Protein AF-A0A947HX38-F1 (afdb_monomer_lite)

Structure (mmCIF, N/CA/C/O backbone):
data_AF-A0A947HX38-F1
#
_entry.id   AF-A0A947HX38-F1
#
loop_
_atom_site.group_PDB
_atom_site.id
_atom_site.type_symbol
_atom_site.label_atom_id
_atom_site.label_alt_id
_atom_site.label_comp_id
_atom_site.label_asym_id
_atom_site.label_entity_id
_atom_site.label_seq_id
_atom_site.pdbx_PDB_ins_code
_atom_site.Cartn_x
_atom_site.Cartn_y
_atom_site.Cartn_z
_atom_site.occupancy
_atom_site.B_iso_or_equiv
_atom_site.auth_seq_id
_atom_site.auth_comp_id
_atom_site.auth_asym_id
_atom_site.auth_atom_id
_atom_site.pdbx_PDB_model_num
ATOM 1 N N . MET A 1 1 ? -35.817 -33.447 -12.758 1.00 40.56 1 MET A N 1
ATOM 2 C CA . MET A 1 1 ? -34.772 -33.756 -11.762 1.00 40.56 1 MET A CA 1
ATOM 3 C C . MET A 1 1 ? -34.396 -32.452 -11.091 1.00 40.56 1 MET A C 1
ATOM 5 O O . MET A 1 1 ? -33.800 -31.593 -11.722 1.00 40.56 1 MET A O 1
ATOM 9 N N . SER A 1 2 ? -34.923 -32.267 -9.884 1.00 37.31 2 SER A N 1
ATOM 10 C CA . SER A 1 2 ? -34.826 -31.045 -9.087 1.00 37.31 2 SER A CA 1
ATOM 11 C C . SER A 1 2 ? -33.427 -30.962 -8.479 1.00 37.31 2 SER A C 1
ATOM 13 O O . SER A 1 2 ? -33.054 -31.875 -7.747 1.00 37.31 2 SER A O 1
ATOM 15 N N . SER A 1 3 ? -32.659 -29.915 -8.780 1.00 37.50 3 SER A N 1
ATOM 16 C CA . SER A 1 3 ? -31.405 -29.633 -8.075 1.00 37.50 3 SER A CA 1
ATOM 17 C C . SER A 1 3 ? -31.611 -28.369 -7.256 1.00 37.50 3 SER A C 1
ATOM 19 O O . SER A 1 3 ? -31.659 -27.261 -7.786 1.00 37.50 3 SER A O 1
ATOM 21 N N . ALA A 1 4 ? -31.845 -28.573 -5.964 1.00 36.72 4 ALA A N 1
ATOM 22 C CA . ALA A 1 4 ? -32.032 -27.523 -4.983 1.00 36.72 4 ALA A CA 1
ATOM 23 C C . ALA A 1 4 ? -30.710 -26.769 -4.786 1.00 36.72 4 ALA A C 1
ATOM 25 O O . ALA A 1 4 ? -29.764 -27.312 -4.217 1.00 36.72 4 ALA A O 1
ATOM 26 N N . HIS A 1 5 ? -30.644 -25.512 -5.227 1.00 39.94 5 HIS A N 1
ATOM 27 C CA . HIS A 1 5 ? -29.644 -24.589 -4.706 1.00 39.94 5 HIS A CA 1
ATOM 28 C C . HIS A 1 5 ? -30.105 -24.113 -3.333 1.00 39.94 5 HIS A C 1
ATOM 30 O O . HIS A 1 5 ? -30.998 -23.280 -3.194 1.00 39.94 5 HIS A O 1
ATOM 36 N N . HIS A 1 6 ? -29.499 -24.719 -2.320 1.00 37.56 6 HIS A N 1
ATOM 37 C CA . HIS A 1 6 ? -29.462 -24.225 -0.957 1.00 37.56 6 HIS A CA 1
ATOM 38 C C . HIS A 1 6 ? -28.840 -22.815 -0.973 1.00 37.56 6 HIS A C 1
ATOM 40 O O . HIS A 1 6 ? -27.711 -22.682 -1.447 1.00 37.56 6 HIS A O 1
ATOM 46 N N . PRO A 1 7 ? -29.520 -21.755 -0.508 1.00 44.56 7 PRO A N 1
ATOM 47 C CA . PRO A 1 7 ? -28.831 -20.511 -0.215 1.00 44.56 7 PRO A CA 1
ATOM 48 C C . PRO A 1 7 ? -28.068 -20.710 1.097 1.00 44.56 7 PRO A C 1
ATOM 50 O O . PRO A 1 7 ? -28.675 -20.787 2.167 1.00 44.56 7 PRO A O 1
ATOM 53 N N . GLU A 1 8 ? -26.740 -20.826 1.021 1.00 39.81 8 GLU A N 1
ATOM 54 C CA . GLU A 1 8 ? -25.893 -20.663 2.201 1.00 39.81 8 GLU A CA 1
ATOM 55 C C . GLU A 1 8 ? -26.171 -19.282 2.794 1.00 39.81 8 GLU A C 1
ATOM 57 O O . GLU A 1 8 ? -25.983 -18.237 2.166 1.00 39.81 8 GLU A O 1
ATOM 62 N N . LYS A 1 9 ? -26.714 -19.309 4.010 1.00 30.86 9 LYS A N 1
ATOM 63 C CA . LYS A 1 9 ? -26.936 -18.144 4.848 1.00 30.86 9 LYS A CA 1
ATOM 64 C C . LYS A 1 9 ? -25.611 -17.410 5.008 1.00 30.86 9 LYS A C 1
ATOM 66 O O . LYS A 1 9 ? -24.672 -17.935 5.598 1.00 30.86 9 LYS A O 1
ATOM 71 N N . ILE A 1 10 ? -25.571 -16.167 4.548 1.00 39.09 10 ILE A N 1
ATOM 72 C CA . ILE A 1 10 ? -24.586 -15.196 5.014 1.00 39.09 10 ILE A CA 1
ATOM 73 C C . ILE A 1 10 ? -25.013 -14.855 6.444 1.00 39.09 10 ILE A C 1
ATOM 75 O O . ILE A 1 10 ? -25.829 -13.960 6.669 1.00 39.09 10 ILE A O 1
ATOM 79 N N . GLU A 1 11 ? -24.560 -15.655 7.407 1.00 34.69 11 GLU A N 1
ATOM 80 C CA . GLU A 1 11 ? -24.748 -15.355 8.818 1.00 34.69 11 GLU A CA 1
ATOM 81 C C . GLU A 1 11 ? -23.927 -14.109 9.148 1.00 34.69 11 GLU A C 1
ATOM 83 O O . GLU A 1 11 ? -22.698 -14.115 9.197 1.00 34.69 11 GLU A O 1
ATOM 88 N N . ALA A 1 12 ? -24.649 -13.006 9.331 1.00 45.12 12 ALA A N 1
ATOM 89 C CA . ALA A 1 12 ? -24.155 -11.827 10.006 1.00 45.12 12 ALA A CA 1
ATOM 90 C C . ALA A 1 12 ? -23.756 -12.227 11.433 1.00 45.12 12 ALA A C 1
ATOM 92 O O . ALA A 1 12 ? -24.608 -12.383 12.305 1.00 45.12 12 ALA A O 1
ATOM 93 N N . ALA A 1 13 ? -22.458 -12.402 11.662 1.00 34.84 13 ALA A N 1
ATOM 94 C CA . ALA A 1 13 ? -21.887 -12.602 12.983 1.00 34.84 13 ALA A CA 1
ATOM 95 C C . ALA A 1 13 ? -20.804 -11.547 13.220 1.00 34.84 13 ALA A C 1
ATOM 97 O O . ALA A 1 13 ? -19.705 -11.609 12.678 1.00 34.84 13 ALA A O 1
ATOM 98 N N . GLY A 1 14 ? -21.159 -10.561 14.034 1.00 31.38 14 GLY A N 1
ATOM 99 C CA . GLY A 1 14 ? -20.276 -9.524 14.545 1.00 31.38 14 GLY A CA 1
ATOM 100 C C . GLY A 1 14 ? -21.072 -8.667 15.515 1.00 31.38 14 GLY A C 1
ATOM 101 O O . GLY A 1 14 ? -21.633 -7.649 15.129 1.00 31.38 14 GLY A O 1
ATOM 102 N N . ALA A 1 15 ? -21.226 -9.158 16.745 1.00 33.09 15 ALA A N 1
ATOM 103 C CA . ALA A 1 15 ? -21.913 -8.450 17.816 1.00 33.09 15 ALA A CA 1
ATOM 104 C C . ALA A 1 15 ? -21.245 -7.079 18.070 1.00 33.09 15 ALA A C 1
ATOM 106 O O . ALA A 1 15 ? -20.021 -7.032 18.204 1.00 33.09 15 ALA A O 1
ATOM 107 N N . PRO A 1 16 ? -22.009 -5.976 18.179 1.00 40.31 16 PRO A N 1
ATOM 108 C CA . PRO A 1 16 ? -21.457 -4.670 18.519 1.00 40.31 16 PRO A CA 1
ATOM 109 C C . PRO A 1 16 ? -21.148 -4.647 20.020 1.00 40.31 16 PRO A C 1
ATOM 111 O O . PRO A 1 16 ? -22.023 -4.402 20.850 1.00 40.31 16 PRO A O 1
ATOM 114 N N . GLY A 1 17 ? -19.911 -4.978 20.380 1.00 38.78 17 GLY A N 1
ATOM 115 C CA . GLY A 1 17 ? -19.487 -5.031 21.780 1.00 38.78 17 GLY A CA 1
ATOM 116 C C . GLY A 1 17 ? -17.982 -4.986 22.023 1.00 38.78 17 GLY A C 1
ATOM 117 O O . GLY A 1 17 ? -17.580 -4.649 23.134 1.00 38.78 17 GLY A O 1
ATOM 118 N N . ASP A 1 18 ? -17.143 -5.247 21.020 1.00 42.16 18 ASP A N 1
ATOM 119 C CA . ASP A 1 18 ? -15.696 -5.144 21.196 1.00 42.16 18 ASP A CA 1
ATOM 120 C C . ASP A 1 18 ? -15.233 -3.713 20.924 1.00 42.16 18 ASP A C 1
ATOM 122 O O . ASP A 1 18 ? -15.333 -3.198 19.813 1.00 42.16 18 ASP A O 1
ATOM 126 N N . THR A 1 19 ? -14.725 -3.060 21.971 1.00 50.97 19 THR A N 1
ATOM 127 C CA . THR A 1 19 ? -13.959 -1.807 21.919 1.00 50.97 19 THR A CA 1
ATOM 128 C C . THR A 1 19 ? -13.131 -1.747 20.638 1.00 50.97 19 THR A C 1
ATOM 130 O O . THR A 1 19 ? -12.170 -2.503 20.501 1.00 50.97 19 THR A O 1
ATOM 133 N N . ALA A 1 20 ? -13.509 -0.874 19.699 1.00 59.16 20 ALA A N 1
ATOM 134 C CA . ALA A 1 20 ? -12.835 -0.756 18.412 1.00 59.16 20 ALA A CA 1
ATOM 135 C C . ALA A 1 20 ? -11.327 -0.574 18.641 1.00 59.16 20 ALA A C 1
ATOM 137 O O . ALA A 1 20 ? -10.882 0.454 19.156 1.00 59.16 20 ALA A O 1
ATOM 138 N N . ILE A 1 21 ? -10.542 -1.605 18.320 1.00 62.88 21 ILE A N 1
ATOM 139 C CA . ILE A 1 21 ? -9.101 -1.605 18.565 1.00 62.88 21 ILE A CA 1
ATOM 140 C C . ILE A 1 21 ? -8.476 -0.582 17.620 1.00 62.88 21 ILE A C 1
ATOM 142 O O . ILE A 1 21 ? -8.454 -0.759 16.401 1.00 62.88 21 ILE A O 1
ATOM 146 N N . ILE A 1 22 ? -7.962 0.506 18.187 1.00 78.56 22 ILE A N 1
ATOM 147 C CA . ILE A 1 22 ? -7.265 1.543 17.430 1.00 78.56 22 ILE A CA 1
ATOM 148 C C . ILE A 1 22 ? -5.796 1.135 17.302 1.00 78.56 22 ILE A C 1
ATOM 150 O O . ILE A 1 22 ? -5.076 1.013 18.294 1.00 78.56 22 ILE A O 1
ATOM 154 N N . GLY A 1 23 ? -5.346 0.935 16.062 1.00 83.81 23 GLY A N 1
ATOM 155 C CA . GLY A 1 23 ? -3.932 0.739 15.756 1.00 83.81 23 GLY A CA 1
ATOM 156 C C . GLY A 1 23 ? -3.120 2.036 15.869 1.00 83.81 23 GLY A C 1
ATOM 157 O O . GLY A 1 23 ? -3.649 3.144 15.933 1.00 83.81 23 GLY A O 1
ATOM 158 N N . SER A 1 24 ? -1.793 1.920 15.859 1.00 90.19 24 SER A N 1
ATOM 159 C CA . SER A 1 24 ? -0.884 3.067 15.936 1.00 90.19 24 SER A CA 1
ATOM 160 C C . SER A 1 24 ? -0.554 3.643 14.554 1.00 90.19 24 SER A C 1
ATOM 162 O O . SER A 1 24 ? -0.228 2.915 13.606 1.00 90.19 24 SER A O 1
ATOM 164 N N . PHE A 1 25 ? -0.574 4.974 14.435 1.00 90.56 25 PHE A N 1
ATOM 165 C CA . PHE A 1 25 ? -0.172 5.672 13.215 1.00 90.56 25 PHE A CA 1
ATOM 166 C C . PHE A 1 25 ? 1.351 5.670 13.020 1.00 90.56 25 PHE A C 1
ATOM 168 O O . PHE A 1 25 ? 2.145 5.915 13.927 1.00 90.56 25 PHE A O 1
ATOM 175 N N . MET A 1 26 ? 1.783 5.456 11.778 1.00 91.19 26 MET A N 1
ATOM 176 C CA . MET A 1 26 ? 3.199 5.521 11.411 1.00 91.19 26 MET A CA 1
ATOM 177 C C . MET A 1 26 ? 3.714 6.964 11.371 1.00 91.19 26 MET A C 1
ATOM 179 O O . MET A 1 26 ? 3.172 7.797 10.646 1.00 91.19 26 MET A O 1
ATOM 183 N N . ALA A 1 27 ? 4.861 7.226 12.007 1.00 90.06 27 ALA A N 1
ATOM 184 C CA . ALA A 1 27 ? 5.552 8.516 11.892 1.00 90.06 27 ALA A CA 1
ATOM 185 C C . ALA A 1 27 ? 5.991 8.830 10.444 1.00 90.06 27 ALA A C 1
ATOM 187 O O . ALA A 1 27 ? 5.908 9.966 9.978 1.00 90.06 27 ALA A O 1
ATOM 188 N N . ARG A 1 28 ? 6.442 7.814 9.693 1.00 91.50 28 ARG A N 1
ATOM 189 C CA . ARG A 1 28 ? 6.909 7.982 8.309 1.00 91.50 28 ARG A CA 1
ATOM 190 C C . ARG A 1 28 ? 5.774 7.779 7.301 1.00 91.50 28 ARG A C 1
ATOM 192 O O . ARG A 1 28 ? 5.432 6.646 6.957 1.00 91.50 28 ARG A O 1
ATOM 199 N N . ARG A 1 29 ? 5.275 8.883 6.743 1.00 92.81 29 ARG A N 1
ATOM 200 C CA . ARG A 1 29 ? 4.077 8.907 5.882 1.00 92.81 29 ARG A CA 1
ATOM 201 C C . ARG A 1 29 ? 4.347 8.685 4.387 1.00 92.81 29 ARG A C 1
ATOM 203 O O . ARG A 1 29 ? 3.472 8.259 3.648 1.00 92.81 29 ARG A O 1
ATOM 210 N N . ASN A 1 30 ? 5.589 8.849 3.926 1.00 91.31 30 ASN A N 1
ATOM 211 C CA . ASN A 1 30 ? 5.971 8.645 2.517 1.00 91.31 30 ASN A CA 1
ATOM 212 C C . ASN A 1 30 ? 6.212 7.173 2.101 1.00 91.31 30 ASN A C 1
ATOM 214 O O . ASN A 1 30 ? 6.918 6.907 1.114 1.00 91.31 30 ASN A O 1
ATOM 218 N N . THR A 1 31 ? 5.684 6.209 2.857 1.00 92.56 31 THR A N 1
ATOM 219 C CA . THR A 1 31 ? 5.909 4.770 2.646 1.00 92.56 31 THR A CA 1
ATOM 220 C C . THR A 1 31 ? 4.706 4.092 2.003 1.00 92.56 31 THR A C 1
ATOM 222 O O . THR A 1 31 ? 3.587 4.581 2.087 1.00 92.56 31 THR A O 1
ATOM 225 N N . VAL A 1 32 ? 4.943 2.940 1.370 1.00 92.00 32 VAL A N 1
ATOM 226 C CA . VAL A 1 32 ? 3.863 2.108 0.818 1.00 92.00 32 VAL A CA 1
ATOM 227 C C . VAL A 1 32 ? 2.922 1.631 1.923 1.00 92.00 32 VAL A C 1
ATOM 229 O O . VAL A 1 32 ? 1.721 1.698 1.743 1.00 92.00 32 VAL A O 1
ATOM 232 N N . ARG A 1 33 ? 3.448 1.224 3.088 1.00 93.94 33 ARG A N 1
ATOM 233 C CA . ARG A 1 33 ? 2.626 0.785 4.231 1.00 93.94 33 ARG A CA 1
ATOM 234 C C . ARG A 1 33 ? 1.679 1.884 4.707 1.00 93.94 33 ARG A C 1
ATOM 236 O O . ARG A 1 33 ? 0.522 1.603 4.986 1.00 93.94 33 ARG A O 1
ATOM 243 N N . ALA A 1 34 ? 2.172 3.122 4.769 1.00 93.94 34 ALA A N 1
ATOM 244 C CA . ALA A 1 34 ? 1.355 4.273 5.130 1.00 93.94 34 ALA A CA 1
ATOM 245 C C . ALA A 1 34 ? 0.250 4.537 4.102 1.00 93.94 34 ALA A C 1
ATOM 247 O O . ALA A 1 34 ? -0.881 4.782 4.499 1.00 93.94 34 ALA A O 1
ATOM 248 N N . GLU A 1 35 ? 0.547 4.415 2.803 1.00 95.00 35 GLU A N 1
ATOM 249 C CA . GLU A 1 35 ? -0.475 4.517 1.753 1.00 95.00 35 GLU A CA 1
ATOM 250 C C . GLU A 1 35 ? -1.502 3.379 1.822 1.00 95.00 35 GLU A C 1
ATOM 252 O O . GLU A 1 35 ? -2.692 3.643 1.717 1.00 95.00 35 GLU A O 1
ATOM 257 N N . THR A 1 36 ? -1.067 2.137 2.061 1.00 94.94 36 THR A N 1
ATOM 258 C CA . THR A 1 36 ? -1.966 0.988 2.257 1.00 94.94 36 THR A CA 1
ATOM 259 C C . THR A 1 36 ? -2.933 1.236 3.411 1.00 94.94 36 THR A C 1
ATOM 261 O O . THR A 1 36 ? -4.133 1.059 3.239 1.00 94.94 36 THR A O 1
ATOM 264 N N . LEU A 1 37 ? -2.432 1.697 4.561 1.00 95.00 37 LEU A N 1
ATOM 265 C CA . LEU A 1 37 ? -3.283 2.041 5.698 1.00 95.00 37 LEU A CA 1
ATOM 266 C C . LEU A 1 37 ? -4.244 3.190 5.361 1.00 95.00 37 LEU A C 1
ATOM 268 O O . LEU A 1 37 ? -5.425 3.091 5.656 1.00 95.00 37 LEU A O 1
ATOM 272 N N . ALA A 1 38 ? -3.764 4.257 4.715 1.00 95.62 38 ALA A N 1
ATOM 273 C CA . ALA A 1 38 ? -4.605 5.401 4.356 1.00 95.62 38 ALA A CA 1
ATOM 274 C C . ALA A 1 38 ? -5.773 5.013 3.432 1.00 95.62 38 ALA A C 1
ATOM 276 O O . ALA A 1 38 ? -6.877 5.520 3.598 1.00 95.62 38 ALA A O 1
ATOM 277 N N . ARG A 1 39 ? -5.548 4.086 2.495 1.00 94.81 39 ARG A N 1
ATOM 278 C CA . ARG A 1 39 ? -6.598 3.557 1.613 1.00 94.81 39 ARG A CA 1
ATOM 279 C C . ARG A 1 39 ? -7.613 2.692 2.354 1.00 94.81 39 ARG A C 1
ATOM 281 O O . ARG A 1 39 ? -8.809 2.885 2.181 1.00 94.81 39 ARG A O 1
ATOM 288 N N . LEU A 1 40 ? -7.148 1.800 3.232 1.00 94.88 40 LEU A N 1
ATOM 289 C CA . LEU A 1 40 ? -8.038 0.997 4.079 1.00 94.88 40 LEU A CA 1
ATOM 290 C C . LEU A 1 40 ? -8.902 1.885 4.987 1.00 94.88 40 LEU A C 1
ATOM 292 O O . LEU A 1 40 ? -10.094 1.637 5.134 1.00 94.88 40 LEU A O 1
ATOM 296 N N . LEU A 1 41 ? -8.326 2.961 5.533 1.00 94.69 41 LEU A N 1
ATOM 297 C CA . LEU A 1 41 ? -9.050 3.944 6.342 1.00 94.69 41 LEU A CA 1
ATOM 298 C C . LEU A 1 41 ? -10.057 4.774 5.531 1.00 94.69 41 LEU A C 1
ATOM 300 O O . LEU A 1 41 ? -11.061 5.198 6.085 1.00 94.69 41 LEU A O 1
ATOM 304 N N . ASN A 1 42 ? -9.843 4.962 4.226 1.00 94.19 42 ASN A N 1
ATOM 305 C CA . ASN A 1 42 ? -10.854 5.527 3.324 1.00 94.19 42 ASN A CA 1
ATOM 306 C C . ASN A 1 42 ? -12.003 4.546 3.008 1.00 94.19 42 ASN A C 1
ATOM 308 O O . ASN A 1 42 ? -12.912 4.903 2.262 1.00 94.19 42 ASN A O 1
ATOM 312 N N . GLY A 1 43 ? -11.964 3.317 3.534 1.00 92.69 43 GLY A N 1
ATOM 313 C CA . GLY A 1 43 ? -12.942 2.269 3.237 1.00 92.69 43 GLY A CA 1
ATOM 314 C C . GLY A 1 43 ? -12.685 1.537 1.918 1.00 92.69 43 GLY A C 1
ATOM 315 O O . GLY A 1 43 ? -13.548 0.792 1.454 1.00 92.69 43 GLY A O 1
ATOM 316 N N . GLU A 1 44 ? -11.517 1.724 1.294 1.00 94.31 44 GLU A N 1
ATOM 317 C CA . GLU A 1 44 ? -11.168 0.999 0.072 1.00 94.31 44 GLU A CA 1
ATOM 318 C C . GLU A 1 44 ? -10.907 -0.483 0.376 1.00 94.31 44 GLU A C 1
ATOM 320 O O . GLU A 1 44 ? -10.222 -0.837 1.340 1.00 94.31 44 GLU A O 1
ATOM 325 N N . ARG A 1 45 ? -11.404 -1.360 -0.502 1.00 94.25 45 ARG A N 1
ATOM 326 C CA . ARG A 1 45 ? -11.061 -2.785 -0.506 1.00 94.25 45 ARG A CA 1
ATOM 327 C C . ARG A 1 45 ? -9.837 -3.002 -1.385 1.00 94.25 45 ARG A C 1
ATOM 329 O O . ARG A 1 45 ? -9.873 -2.726 -2.582 1.00 94.25 45 ARG A O 1
ATOM 336 N N . LEU A 1 46 ? -8.751 -3.500 -0.803 1.00 94.56 46 LEU A N 1
ATOM 337 C CA . LEU A 1 46 ? -7.468 -3.621 -1.488 1.00 94.56 46 LEU A CA 1
ATOM 338 C C . LEU A 1 46 ? -7.200 -5.049 -1.944 1.00 94.56 46 LEU A C 1
ATOM 340 O O . LEU A 1 46 ? -7.183 -5.974 -1.138 1.00 94.56 46 LEU A O 1
ATOM 344 N N . THR A 1 47 ? -6.884 -5.206 -3.225 1.00 94.12 47 THR A N 1
ATOM 345 C CA . THR A 1 47 ? -6.422 -6.472 -3.809 1.00 94.12 47 THR A CA 1
ATOM 346 C C . THR A 1 47 ? -4.953 -6.376 -4.196 1.00 94.12 47 THR A C 1
ATOM 348 O O . THR A 1 47 ? -4.422 -5.284 -4.428 1.00 94.12 47 THR A O 1
ATOM 351 N N . GLY A 1 48 ? -4.273 -7.523 -4.300 1.00 88.06 48 GLY A N 1
ATOM 352 C CA . GLY A 1 48 ? -2.860 -7.564 -4.687 1.00 88.06 48 GLY A CA 1
ATOM 353 C C . GLY A 1 48 ? -2.579 -6.828 -6.002 1.00 88.06 48 GLY A C 1
ATOM 354 O O . GLY A 1 48 ? -1.658 -6.014 -6.065 1.00 88.06 48 GLY A O 1
ATOM 355 N N . LEU A 1 49 ? -3.408 -7.052 -7.028 1.00 87.00 49 LEU A N 1
ATOM 356 C CA . LEU A 1 49 ? -3.262 -6.400 -8.332 1.00 87.00 49 LEU A CA 1
ATOM 357 C C . LEU A 1 49 ? -3.646 -4.911 -8.289 1.00 87.00 49 LEU A C 1
ATOM 359 O O . LEU A 1 49 ? -2.941 -4.086 -8.875 1.00 87.00 49 LEU A O 1
ATOM 363 N N . GLY A 1 50 ? -4.694 -4.545 -7.541 1.00 86.50 50 GLY A N 1
ATOM 364 C CA . GLY A 1 50 ? -5.068 -3.143 -7.323 1.00 86.50 50 GLY A CA 1
ATOM 365 C C . GLY A 1 50 ? -3.934 -2.343 -6.676 1.00 86.50 50 GLY A C 1
ATOM 366 O O . GLY A 1 50 ? -3.567 -1.266 -7.144 1.00 86.50 50 GLY A O 1
ATOM 367 N N . ALA A 1 51 ? -3.256 -2.924 -5.684 1.00 87.56 51 ALA A N 1
ATOM 368 C CA . ALA A 1 51 ? -2.112 -2.289 -5.035 1.00 87.56 51 ALA A CA 1
ATOM 369 C C . ALA A 1 51 ? -0.906 -2.073 -5.970 1.00 87.56 51 ALA A C 1
ATOM 371 O O . ALA A 1 51 ? -0.135 -1.125 -5.766 1.00 87.56 51 ALA A O 1
ATOM 372 N N . VAL A 1 52 ? -0.745 -2.895 -7.013 1.00 88.19 52 VAL A N 1
ATOM 373 C CA . VAL A 1 52 ? 0.265 -2.660 -8.057 1.00 88.19 52 VAL A CA 1
ATOM 374 C C . VAL A 1 52 ? -0.095 -1.415 -8.863 1.00 88.19 52 VAL A C 1
ATOM 376 O O . VAL A 1 52 ? 0.757 -0.540 -9.024 1.00 88.19 52 VAL A O 1
ATOM 379 N N . ALA A 1 53 ? -1.343 -1.310 -9.322 1.00 83.31 53 ALA A N 1
ATOM 380 C CA . ALA A 1 53 ? -1.804 -0.177 -10.121 1.00 83.31 53 ALA A CA 1
ATOM 381 C C . ALA A 1 53 ? -1.749 1.143 -9.332 1.00 83.31 53 ALA A C 1
ATOM 383 O O . ALA A 1 53 ? -1.235 2.153 -9.813 1.00 83.31 53 ALA A 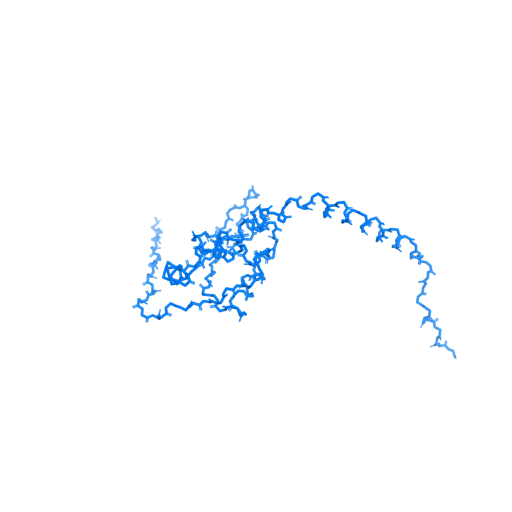O 1
ATOM 384 N N . GLU A 1 54 ? -2.218 1.125 -8.089 1.00 86.31 54 GLU A N 1
ATOM 385 C CA . GLU A 1 54 ? -2.457 2.337 -7.310 1.00 86.31 54 GLU A CA 1
ATOM 386 C C . GLU A 1 54 ? -1.257 2.759 -6.456 1.00 86.31 54 GLU A C 1
ATOM 388 O O . GLU A 1 54 ? -0.865 3.931 -6.412 1.00 86.31 54 GLU A O 1
ATOM 393 N N . SER A 1 55 ? -0.644 1.795 -5.769 1.00 81.31 55 SER A N 1
ATOM 394 C CA . SER A 1 55 ? 0.420 2.032 -4.785 1.00 81.31 55 SER A CA 1
ATOM 395 C C . SER A 1 55 ? 1.810 1.635 -5.300 1.00 81.31 55 SER A C 1
ATOM 397 O O . SER A 1 55 ? 2.810 1.827 -4.593 1.00 81.31 55 SER A O 1
ATOM 399 N N . SER A 1 56 ? 1.892 1.128 -6.539 1.00 85.88 56 SER A N 1
ATOM 400 C CA . SER A 1 56 ? 3.121 0.648 -7.188 1.00 85.88 56 SER A CA 1
ATOM 401 C C . SER A 1 56 ? 3.861 -0.402 -6.354 1.00 85.88 56 SER A C 1
ATOM 403 O O . SER A 1 56 ? 5.088 -0.369 -6.243 1.00 85.88 56 SER A O 1
ATOM 405 N N . THR A 1 57 ? 3.116 -1.316 -5.721 1.00 86.06 57 THR A N 1
ATOM 406 C CA . THR A 1 57 ? 3.671 -2.384 -4.881 1.00 86.06 57 THR A CA 1
ATOM 407 C C . THR A 1 57 ? 3.076 -3.740 -5.231 1.00 86.06 57 THR A C 1
ATOM 409 O O . THR A 1 57 ? 1.866 -3.887 -5.320 1.00 86.06 57 THR A O 1
ATOM 412 N N . THR A 1 58 ? 3.928 -4.754 -5.353 1.00 88.62 58 THR A N 1
ATOM 413 C CA . THR A 1 58 ? 3.517 -6.165 -5.440 1.00 88.62 58 THR A CA 1
ATOM 414 C C . THR A 1 58 ? 3.435 -6.831 -4.064 1.00 88.62 58 THR A C 1
ATOM 416 O O . THR A 1 58 ? 2.986 -7.962 -3.937 1.00 88.62 58 THR A O 1
ATOM 419 N N . ARG A 1 59 ? 3.882 -6.145 -3.003 1.00 90.69 59 ARG A N 1
ATOM 420 C CA . ARG A 1 59 ? 4.051 -6.712 -1.654 1.00 90.69 59 ARG A CA 1
ATOM 421 C C . ARG A 1 59 ? 2.931 -6.298 -0.698 1.00 90.69 59 ARG A C 1
ATOM 423 O O . ARG A 1 59 ? 3.210 -5.993 0.462 1.00 90.69 59 ARG A O 1
ATOM 430 N N . LEU A 1 60 ? 1.686 -6.248 -1.179 1.00 92.94 60 LEU A N 1
ATOM 431 C CA . LEU A 1 60 ? 0.533 -5.828 -0.371 1.00 92.94 60 LEU A CA 1
ATOM 432 C C . LEU A 1 60 ? 0.372 -6.695 0.885 1.00 92.94 60 LEU A C 1
ATOM 434 O O . LEU A 1 60 ? 0.351 -6.152 1.986 1.00 92.94 60 LEU A O 1
ATOM 438 N N . ALA A 1 61 ? 0.369 -8.022 0.740 1.00 92.31 61 ALA A N 1
ATOM 439 C CA . ALA A 1 61 ? 0.222 -8.952 1.862 1.00 92.31 61 ALA A CA 1
ATOM 440 C C . ALA A 1 61 ? 1.281 -8.725 2.958 1.00 92.31 61 ALA A C 1
ATOM 442 O O . ALA A 1 61 ? 0.970 -8.688 4.145 1.00 92.31 61 ALA A O 1
ATOM 443 N N . ALA A 1 62 ? 2.534 -8.464 2.569 1.00 93.88 62 ALA A N 1
ATOM 444 C CA . ALA A 1 62 ? 3.601 -8.151 3.520 1.00 93.88 62 ALA A CA 1
ATOM 445 C C . ALA A 1 62 ? 3.402 -6.791 4.215 1.00 93.88 62 ALA A C 1
ATOM 447 O O . ALA A 1 62 ? 3.809 -6.619 5.364 1.00 93.88 62 ALA A O 1
ATOM 448 N N . ALA A 1 63 ? 2.806 -5.805 3.536 1.00 93.44 63 ALA A N 1
ATOM 449 C CA . ALA A 1 63 ? 2.445 -4.535 4.158 1.00 93.44 63 ALA A CA 1
ATOM 450 C C . ALA A 1 63 ? 1.318 -4.726 5.182 1.00 93.44 63 ALA A C 1
ATOM 452 O O . ALA A 1 63 ? 1.465 -4.265 6.311 1.00 93.44 63 ALA A O 1
ATOM 453 N N . VAL A 1 64 ? 0.260 -5.456 4.815 1.00 94.50 64 VAL A N 1
ATOM 454 C CA . VAL A 1 64 ? -0.871 -5.786 5.698 1.00 94.50 64 VAL A CA 1
ATOM 455 C C . VAL A 1 64 ? -0.405 -6.572 6.919 1.00 94.50 64 VAL A C 1
ATOM 457 O O . VAL A 1 64 ? -0.746 -6.206 8.040 1.00 94.50 64 VAL A O 1
ATOM 460 N N . HIS A 1 65 ? 0.444 -7.584 6.733 1.00 94.50 65 HIS A N 1
ATOM 461 C CA . HIS A 1 65 ? 1.002 -8.356 7.841 1.00 94.50 65 HIS A CA 1
ATOM 462 C C . HIS A 1 65 ? 1.707 -7.455 8.864 1.00 94.50 65 HIS A C 1
ATOM 464 O O . HIS A 1 65 ? 1.449 -7.566 10.055 1.00 94.50 65 HIS A O 1
ATOM 470 N 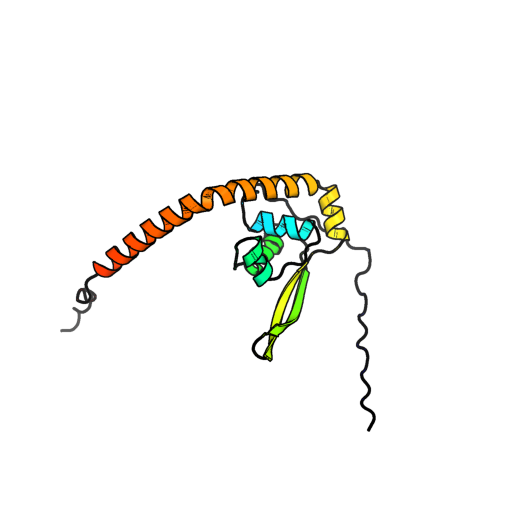N . VAL A 1 66 ? 2.539 -6.511 8.408 1.00 94.50 66 VAL A N 1
ATOM 471 C CA . VAL A 1 66 ? 3.215 -5.560 9.307 1.00 94.50 66 VAL A CA 1
ATOM 472 C C . VAL A 1 66 ? 2.228 -4.597 9.971 1.00 94.50 66 VAL A C 1
ATOM 474 O O . VAL A 1 66 ? 2.425 -4.243 11.129 1.00 94.50 66 VAL A O 1
ATOM 477 N N . LEU A 1 67 ? 1.185 -4.151 9.266 1.00 94.25 67 LEU A N 1
ATOM 478 C CA . LEU A 1 67 ? 0.153 -3.287 9.849 1.00 94.25 67 LEU A CA 1
ATOM 479 C C . LEU A 1 67 ? -0.6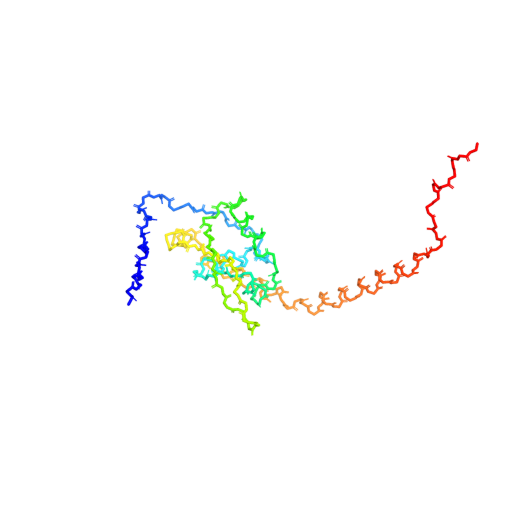14 -3.994 10.971 1.00 94.25 67 LEU A C 1
ATOM 481 O O . LEU A 1 67 ? -0.848 -3.380 12.008 1.00 94.25 67 LEU A O 1
ATOM 485 N N . ARG A 1 68 ? -0.911 -5.286 10.804 1.00 94.12 68 ARG A N 1
ATOM 486 C CA . ARG A 1 68 ? -1.523 -6.119 11.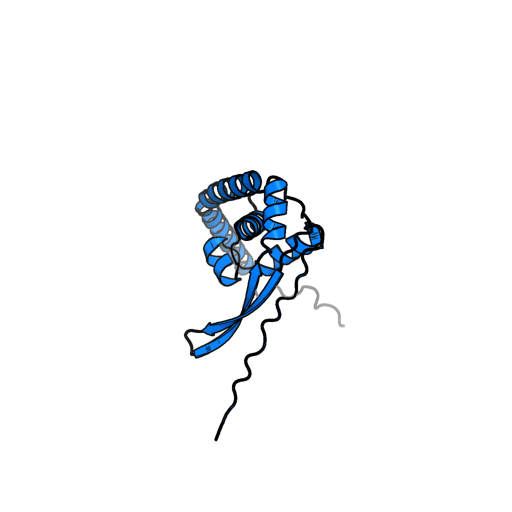846 1.00 94.12 68 ARG A CA 1
ATOM 487 C C . ARG A 1 68 ? -0.576 -6.330 13.025 1.00 94.12 68 ARG A C 1
ATOM 489 O O . ARG A 1 68 ? -0.903 -5.974 14.147 1.00 94.12 68 ARG A O 1
ATOM 496 N N . THR A 1 69 ? 0.621 -6.861 12.777 1.00 92.81 69 THR A N 1
ATOM 497 C CA . THR A 1 69 ? 1.504 -7.334 13.859 1.00 92.81 69 THR A CA 1
ATOM 498 C C . THR A 1 69 ? 2.239 -6.215 14.581 1.00 92.81 69 THR A C 1
ATOM 500 O O . THR A 1 69 ? 2.351 -6.239 15.800 1.00 92.81 69 THR A O 1
ATOM 503 N N . LYS A 1 70 ? 2.760 -5.226 13.848 1.00 92.75 70 LYS A N 1
ATOM 504 C CA . LYS A 1 70 ? 3.583 -4.160 14.435 1.00 92.75 70 LYS A CA 1
ATOM 505 C C . LYS A 1 70 ? 2.765 -2.956 14.884 1.00 92.75 70 LYS A C 1
ATOM 507 O O . LYS A 1 70 ? 3.154 -2.281 15.830 1.00 92.75 70 LYS A O 1
ATOM 512 N N . TYR A 1 71 ? 1.701 -2.642 14.153 1.00 91.06 71 TYR A N 1
ATOM 513 C CA . TYR A 1 71 ? 0.912 -1.434 14.384 1.00 91.06 71 TYR A CA 1
ATOM 514 C C . TYR A 1 71 ? -0.471 -1.725 14.974 1.00 91.06 71 TYR A C 1
ATOM 516 O O . TYR A 1 71 ? -1.151 -0.775 15.341 1.00 91.06 71 TYR A O 1
ATOM 524 N N . GLY A 1 72 ? -0.872 -2.994 15.099 1.00 91.81 72 GLY A N 1
ATOM 525 C CA . GLY A 1 72 ? -2.110 -3.383 15.775 1.00 91.81 72 GLY A CA 1
ATOM 526 C C . GLY A 1 72 ? -3.388 -3.014 15.023 1.00 91.81 72 GLY A C 1
ATOM 527 O O . GLY A 1 72 ? -4.424 -2.852 15.653 1.00 91.81 72 GLY A O 1
ATOM 528 N N . TRP A 1 73 ? -3.336 -2.829 13.699 1.00 94.06 73 TRP A N 1
ATOM 529 C CA . TRP A 1 73 ? -4.534 -2.466 12.936 1.00 94.06 73 TRP A CA 1
ATOM 530 C C . TRP A 1 73 ? -5.450 -3.679 12.703 1.00 94.06 73 TRP A C 1
ATOM 532 O O . TRP A 1 73 ? -4.962 -4.696 12.189 1.00 94.06 73 TRP A O 1
ATOM 542 N N . PRO A 1 74 ? -6.765 -3.569 12.987 1.00 93.56 74 PRO A N 1
ATOM 543 C CA . PRO A 1 74 ? -7.750 -4.625 12.751 1.00 93.56 74 PRO A CA 1
ATOM 544 C C . PRO A 1 74 ? -8.126 -4.682 11.263 1.00 93.56 74 PRO A C 1
ATOM 546 O O . PRO A 1 74 ? -9.175 -4.217 10.827 1.00 93.56 74 PRO A O 1
ATOM 549 N N . ILE A 1 75 ? -7.205 -5.192 10.447 1.00 94.62 75 ILE A N 1
ATOM 550 C CA . ILE A 1 75 ? -7.421 -5.382 9.010 1.00 94.62 75 ILE A CA 1
ATOM 551 C C . ILE A 1 75 ? -7.953 -6.789 8.803 1.00 94.62 75 ILE A C 1
ATOM 553 O O . ILE A 1 75 ? -7.300 -7.748 9.212 1.00 94.62 75 ILE A O 1
ATOM 557 N N . GLU A 1 76 ? -9.049 -6.935 8.080 1.00 93.88 76 GLU A N 1
ATOM 558 C CA . GLU A 1 76 ? -9.614 -8.219 7.680 1.00 93.88 76 GLU A CA 1
ATOM 559 C C . GLU A 1 76 ? -9.123 -8.623 6.290 1.00 93.88 76 GLU A C 1
ATOM 561 O O . GLU A 1 76 ? -8.627 -7.802 5.514 1.00 93.88 76 GLU A O 1
ATOM 566 N N . GLY A 1 77 ? -9.152 -9.925 6.019 1.00 94.12 77 GLY A N 1
ATOM 567 C CA . GLY A 1 77 ? -8.779 -10.498 4.734 1.00 94.12 77 GLY A CA 1
ATOM 568 C C . GLY A 1 77 ? -9.789 -11.567 4.362 1.00 94.12 77 GLY A C 1
ATOM 569 O O . GLY A 1 77 ? -10.089 -12.416 5.195 1.00 94.12 77 GLY A O 1
ATOM 570 N N . GLN A 1 78 ? -10.293 -11.501 3.140 1.00 94.31 78 GLN A N 1
ATOM 571 C CA . GLN A 1 78 ? -11.197 -12.485 2.570 1.00 94.31 78 GLN A CA 1
ATOM 572 C C . GLN A 1 78 ? -10.648 -12.919 1.220 1.00 94.31 78 GLN A C 1
ATOM 574 O O . GLN A 1 78 ? -10.233 -12.073 0.425 1.00 94.31 78 GLN A O 1
ATOM 579 N N . ASP A 1 79 ? -10.678 -14.215 0.961 1.00 94.50 79 ASP A N 1
ATOM 580 C CA . ASP A 1 79 ? -10.354 -14.743 -0.349 1.00 94.50 79 ASP A CA 1
ATOM 581 C C . ASP A 1 79 ? -11.573 -14.655 -1.275 1.00 94.50 79 ASP A C 1
ATOM 583 O O . ASP A 1 79 ? -12.713 -14.906 -0.879 1.00 94.50 79 ASP A O 1
ATOM 587 N N . LEU A 1 80 ? -11.334 -14.190 -2.499 1.00 92.38 80 LEU A N 1
ATOM 588 C CA . LEU A 1 80 ? -12.350 -13.943 -3.511 1.00 92.38 80 LEU A CA 1
ATOM 589 C C . LEU A 1 80 ? -11.959 -14.652 -4.804 1.00 92.38 80 LEU A C 1
ATOM 591 O O . LEU A 1 80 ? -10.926 -14.335 -5.400 1.00 92.38 80 LEU A O 1
ATOM 595 N N . ASP A 1 81 ? -12.824 -15.538 -5.279 1.00 93.88 81 ASP A N 1
ATOM 596 C CA . ASP A 1 81 ? -12.677 -16.144 -6.597 1.00 93.88 81 ASP A CA 1
ATOM 597 C C . ASP A 1 81 ? -12.952 -15.127 -7.707 1.00 93.88 81 ASP A C 1
ATOM 599 O O . ASP A 1 81 ? -13.978 -14.442 -7.737 1.00 93.88 81 ASP A O 1
ATOM 603 N N . VAL A 1 82 ? -12.025 -15.037 -8.658 1.00 90.56 82 VAL A N 1
ATOM 604 C CA . VAL A 1 82 ? -12.109 -14.157 -9.822 1.00 90.56 82 VAL A CA 1
ATOM 605 C C . VAL A 1 82 ? -11.899 -14.933 -11.119 1.00 90.56 82 VAL A C 1
ATOM 607 O O . VAL A 1 82 ? -10.988 -15.752 -11.260 1.00 90.56 82 VAL A O 1
ATOM 610 N N . GLY A 1 83 ? -12.742 -14.639 -12.109 1.00 92.50 83 GLY A N 1
ATOM 611 C CA . GLY A 1 83 ? -12.599 -15.166 -13.463 1.00 92.50 83 GLY A CA 1
ATOM 612 C C . GLY A 1 83 ? -11.437 -14.500 -14.200 1.00 92.50 83 GLY A C 1
ATOM 613 O O . GLY A 1 83 ? -11.377 -13.276 -14.331 1.00 92.50 83 GLY A O 1
ATOM 614 N N . CYS A 1 84 ? -10.512 -15.309 -14.703 1.00 89.25 84 CYS A N 1
ATOM 615 C CA . CYS A 1 84 ? -9.398 -14.875 -15.530 1.00 89.25 84 CYS A CA 1
ATOM 616 C C . CYS A 1 84 ? -9.785 -14.873 -17.016 1.00 89.25 84 CYS A C 1
ATOM 618 O O . CYS A 1 84 ? -10.620 -15.651 -17.476 1.00 89.25 84 CYS A O 1
ATOM 620 N N . LYS A 1 85 ? -9.150 -13.989 -17.799 1.00 90.06 85 LYS A N 1
ATOM 621 C CA . LYS A 1 85 ? -9.441 -13.815 -19.238 1.00 90.06 85 LYS A CA 1
ATOM 622 C C . LYS A 1 85 ? -9.106 -15.039 -20.096 1.00 90.06 85 LYS A C 1
ATOM 624 O O . LYS A 1 85 ? -9.576 -15.129 -21.221 1.00 90.06 85 LYS A O 1
ATOM 629 N N . ASP A 1 86 ? -8.287 -15.947 -19.581 1.00 93.00 86 ASP A N 1
ATOM 630 C CA . ASP A 1 86 ? -7.928 -17.223 -20.202 1.00 93.00 86 ASP A CA 1
ATOM 631 C C . ASP A 1 86 ? -8.909 -18.359 -19.848 1.00 93.00 86 ASP A C 1
ATOM 633 O O . ASP A 1 86 ? -8.655 -19.511 -20.186 1.00 93.00 86 ASP A O 1
ATOM 637 N N . GLY A 1 87 ? -10.023 -18.050 -19.173 1.00 93.69 87 GLY A N 1
ATOM 638 C CA . GLY A 1 87 ? -11.073 -19.008 -18.819 1.00 93.69 87 GLY A CA 1
ATOM 639 C C . GLY A 1 87 ? -10.845 -19.749 -17.500 1.00 93.69 87 GLY A C 1
ATOM 640 O O . GLY A 1 87 ? -11.675 -20.572 -17.123 1.00 93.69 87 GLY A O 1
ATOM 641 N N . ARG A 1 88 ? -9.754 -19.470 -16.777 1.00 95.38 88 ARG A N 1
ATOM 642 C CA . ARG A 1 88 ? -9.504 -20.051 -15.448 1.00 95.38 88 ARG A CA 1
ATOM 643 C C . ARG A 1 88 ? -10.207 -19.262 -14.345 1.00 95.38 88 ARG A C 1
ATOM 645 O O . ARG A 1 88 ? -10.441 -18.066 -14.482 1.00 95.38 88 ARG A O 1
ATOM 652 N N . VAL A 1 89 ? -10.467 -19.917 -13.219 1.00 94.56 89 VAL A N 1
ATOM 653 C CA . VAL A 1 89 ? -10.810 -19.254 -11.953 1.00 94.56 89 VAL A CA 1
ATOM 654 C C . VAL A 1 89 ? -9.539 -19.165 -11.114 1.00 94.56 89 VAL A C 1
ATOM 656 O O . VAL A 1 89 ? -8.742 -20.104 -11.092 1.00 94.56 89 VAL A O 1
ATOM 659 N N . SER A 1 90 ? -9.318 -18.019 -10.479 1.00 92.56 90 SER A N 1
ATOM 660 C CA . SER A 1 90 ? -8.216 -17.812 -9.544 1.00 92.56 90 SER A CA 1
ATOM 661 C C . SER A 1 90 ? -8.743 -17.172 -8.276 1.00 92.56 90 SER A C 1
ATOM 663 O O . SER A 1 90 ? -9.548 -16.254 -8.341 1.00 92.56 90 SER A O 1
ATOM 665 N N . GLU A 1 91 ? -8.206 -17.585 -7.143 1.00 93.69 91 GLU A N 1
ATOM 666 C CA . GLU A 1 91 ? -8.493 -16.988 -5.846 1.00 93.69 91 GLU A CA 1
ATOM 667 C C . GLU A 1 91 ? -7.591 -15.763 -5.617 1.00 93.69 91 GLU A C 1
ATOM 669 O O . GLU A 1 91 ? -6.397 -15.775 -5.949 1.00 93.69 91 GLU A O 1
ATOM 674 N N . VAL A 1 92 ? -8.154 -14.672 -5.096 1.00 93.00 92 VAL A N 1
ATOM 675 C CA . VAL A 1 92 ? -7.436 -13.430 -4.784 1.00 93.00 92 VAL A CA 1
ATOM 676 C C . VAL A 1 92 ? -7.820 -12.932 -3.398 1.00 93.00 92 VAL A C 1
ATOM 678 O O . VAL A 1 92 ? -8.988 -12.694 -3.114 1.00 93.00 92 VAL A O 1
ATOM 681 N N . ALA A 1 93 ? -6.815 -12.643 -2.573 1.00 94.19 93 ALA A N 1
ATOM 682 C CA . ALA A 1 93 ? -7.024 -12.008 -1.278 1.00 94.19 93 ALA A CA 1
ATOM 683 C C . ALA A 1 93 ? -7.459 -10.536 -1.419 1.00 94.19 93 ALA A C 1
ATOM 685 O O . ALA A 1 93 ? -6.789 -9.716 -2.069 1.00 94.19 93 ALA A O 1
ATOM 686 N N . VAL A 1 94 ? -8.550 -10.196 -0.739 1.00 95.56 94 VAL A N 1
ATOM 687 C CA . VAL A 1 94 ? -9.111 -8.853 -0.586 1.00 95.56 94 VAL A CA 1
ATOM 688 C C . VAL A 1 94 ? -8.968 -8.422 0.869 1.00 95.56 94 VAL A C 1
ATOM 690 O O . VAL A 1 94 ? -9.424 -9.113 1.775 1.00 95.56 94 VAL A O 1
ATOM 693 N N . TYR A 1 95 ? -8.367 -7.259 1.103 1.00 96.31 95 TYR A N 1
ATOM 694 C CA . TYR A 1 95 ? -8.183 -6.698 2.441 1.00 96.31 95 TYR A CA 1
ATOM 695 C C . TYR A 1 95 ? -9.075 -5.481 2.659 1.00 96.31 95 TYR A C 1
ATOM 697 O O . TYR A 1 95 ? -9.188 -4.631 1.773 1.00 96.31 95 TYR A O 1
ATOM 705 N N . PHE A 1 96 ? -9.672 -5.374 3.842 1.00 95.00 96 PHE A N 1
ATOM 706 C CA . PHE A 1 96 ? -10.559 -4.269 4.208 1.00 95.00 96 PHE A CA 1
ATOM 707 C C . PHE A 1 96 ? -10.562 -4.035 5.726 1.00 95.00 96 PHE A C 1
ATOM 709 O O . PHE A 1 96 ? -9.934 -4.778 6.480 1.00 95.00 96 PHE A O 1
ATOM 716 N N . MET A 1 97 ? -11.226 -2.970 6.172 1.00 94.12 97 MET A N 1
ATOM 717 C CA . MET A 1 97 ? -11.457 -2.668 7.587 1.00 94.12 97 MET A CA 1
ATOM 718 C C . MET A 1 97 ? -12.953 -2.484 7.833 1.00 94.12 97 MET A C 1
ATOM 720 O O . MET A 1 97 ? -13.679 -2.046 6.938 1.00 94.12 97 MET A O 1
ATOM 724 N N . THR A 1 98 ? -13.410 -2.801 9.043 1.00 92.94 98 THR A N 1
ATOM 725 C CA . THR A 1 98 ? -14.805 -2.584 9.441 1.00 92.94 98 THR A CA 1
ATOM 726 C C . THR A 1 98 ? -15.106 -1.098 9.607 1.00 92.94 98 THR A C 1
ATOM 728 O O . THR A 1 98 ? -14.227 -0.301 9.951 1.00 92.94 98 THR A O 1
ATOM 731 N N . CYS A 1 99 ? -16.369 -0.716 9.400 1.00 91.31 99 CYS A N 1
ATOM 732 C CA . CYS A 1 99 ? -16.814 0.666 9.589 1.00 91.31 99 CYS A CA 1
ATOM 733 C C . CYS A 1 99 ? -16.529 1.170 11.012 1.00 91.31 99 CYS A C 1
ATOM 735 O O . CYS A 1 99 ? -16.104 2.309 11.177 1.00 91.31 99 CYS A O 1
ATOM 737 N N . GLU A 1 100 ? -16.695 0.319 12.028 1.00 90.81 100 GLU A N 1
ATOM 738 C CA . GLU A 1 100 ? -16.401 0.649 13.429 1.00 90.81 100 GLU A CA 1
ATOM 739 C C . GLU A 1 100 ? -14.924 1.005 13.635 1.00 90.81 100 GLU A C 1
ATOM 741 O O . GLU A 1 100 ? -14.607 2.051 14.205 1.00 90.81 100 GLU A O 1
ATOM 746 N N . SER A 1 101 ? -14.014 0.192 13.089 1.00 91.50 101 SER A N 1
ATOM 747 C CA . SER A 1 101 ? -12.570 0.448 13.146 1.00 91.50 101 SER A CA 1
ATOM 748 C C . SER A 1 101 ? -12.187 1.745 12.435 1.00 91.50 101 SER A C 1
ATOM 750 O O . SER A 1 101 ? -11.336 2.500 12.908 1.00 91.50 101 SER A O 1
ATOM 752 N N . ILE A 1 102 ? -12.821 2.016 11.291 1.00 92.88 102 ILE A N 1
ATOM 753 C CA . ILE A 1 102 ? -12.599 3.241 10.521 1.00 92.88 102 ILE A CA 1
ATOM 754 C C . ILE A 1 102 ? -13.065 4.458 11.327 1.00 92.88 102 ILE A C 1
ATOM 756 O O . ILE A 1 102 ? -12.296 5.402 11.495 1.00 92.88 102 ILE A O 1
ATOM 760 N N . LEU A 1 103 ? -14.278 4.431 11.883 1.00 92.44 103 LEU A N 1
ATOM 761 C CA . LEU A 1 103 ? -14.816 5.524 12.698 1.00 92.44 103 LEU A CA 1
ATOM 762 C C . LEU A 1 103 ? -13.941 5.805 13.925 1.00 92.44 103 LEU A C 1
ATOM 764 O O . LEU A 1 103 ? -13.613 6.961 14.198 1.00 92.44 103 LEU A O 1
ATOM 768 N N . ALA A 1 104 ? -13.493 4.758 14.620 1.00 90.94 104 ALA A N 1
ATOM 769 C CA . ALA A 1 104 ? -12.574 4.888 15.746 1.00 90.94 104 ALA A CA 1
ATOM 770 C C . ALA A 1 104 ? -11.245 5.546 15.331 1.00 90.94 104 ALA A C 1
ATOM 772 O O . ALA A 1 104 ? -10.740 6.435 16.020 1.00 90.94 104 ALA A O 1
ATOM 773 N N . ALA A 1 105 ? -10.710 5.185 14.163 1.00 92.00 105 ALA A N 1
ATOM 774 C CA . ALA A 1 105 ? -9.508 5.806 13.620 1.00 92.00 105 ALA A CA 1
ATOM 775 C C . ALA A 1 105 ? -9.725 7.279 13.230 1.00 92.00 105 ALA A C 1
ATOM 777 O O . ALA A 1 105 ? -8.844 8.110 13.463 1.00 92.00 105 ALA A O 1
ATOM 778 N N . PHE A 1 106 ? -10.884 7.629 12.664 1.00 92.25 106 PHE A N 1
ATOM 779 C CA . PHE A 1 106 ? -11.243 9.017 12.357 1.00 92.25 106 PHE A CA 1
ATOM 780 C C . PHE A 1 106 ? -11.330 9.876 13.620 1.00 92.25 106 PHE A C 1
ATOM 782 O O . PHE A 1 106 ? -10.754 10.965 13.634 1.00 92.25 106 PHE A O 1
ATOM 789 N N . ASN A 1 107 ? -11.924 9.356 14.697 1.00 90.81 107 ASN A N 1
ATOM 790 C CA . ASN A 1 107 ? -11.936 10.016 16.007 1.00 90.81 107 ASN A CA 1
ATOM 791 C C . ASN A 1 107 ? -10.521 10.210 16.581 1.00 90.81 107 ASN A C 1
ATOM 793 O O . ASN A 1 107 ? -10.261 11.195 17.265 1.00 90.81 107 ASN A O 1
ATOM 797 N N . ALA A 1 108 ? -9.585 9.315 16.254 1.00 88.88 108 ALA A N 1
ATOM 798 C CA . ALA A 1 108 ? -8.175 9.416 16.633 1.00 88.88 108 ALA A CA 1
ATOM 799 C C . ALA A 1 108 ? -7.316 10.290 15.688 1.00 88.88 108 ALA A C 1
ATOM 801 O O . ALA A 1 108 ? -6.096 10.346 15.847 1.00 88.88 108 ALA A O 1
ATOM 802 N N . GLY A 1 109 ? -7.914 10.966 14.698 1.00 91.25 109 GLY A N 1
ATOM 803 C CA . GLY A 1 109 ? -7.205 11.874 13.788 1.00 91.25 109 GLY A CA 1
ATOM 804 C C . GLY A 1 109 ? -6.743 11.253 12.462 1.00 91.25 109 GLY A C 1
ATOM 805 O O . GLY A 1 109 ? -5.813 11.767 11.831 1.00 91.25 109 GLY A O 1
ATOM 806 N N . ALA A 1 110 ? -7.384 10.175 11.991 1.00 92.19 110 ALA A N 1
ATOM 807 C CA . ALA A 1 110 ? -7.048 9.558 10.702 1.00 92.19 110 ALA A CA 1
ATOM 808 C C . ALA A 1 110 ? -7.111 10.539 9.518 1.00 92.19 110 ALA A C 1
ATOM 810 O O . ALA A 1 110 ? -6.295 10.423 8.606 1.00 92.19 110 ALA A O 1
ATOM 811 N N . SER A 1 111 ? -8.007 11.532 9.536 1.00 93.56 111 SER A N 1
ATOM 812 C CA . SER A 1 111 ? -8.149 12.529 8.462 1.00 93.56 111 SER A CA 1
ATOM 813 C C . SER A 1 111 ? -6.829 13.212 8.093 1.00 93.56 111 SER A C 1
ATOM 815 O O . SER A 1 111 ? -6.460 13.282 6.918 1.00 93.56 111 SER A O 1
ATOM 817 N N . ASP A 1 112 ? -6.089 13.693 9.091 1.00 94.50 112 ASP A N 1
ATOM 818 C CA . ASP A 1 112 ? -4.835 14.420 8.869 1.00 94.50 112 ASP A CA 1
ATOM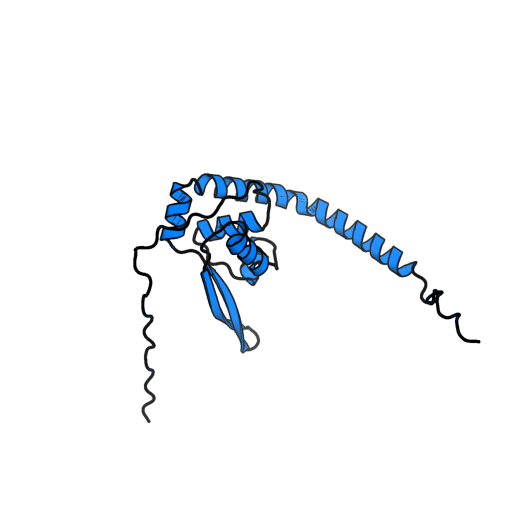 819 C C . ASP A 1 112 ? -3.706 13.472 8.471 1.00 94.50 112 ASP A C 1
ATOM 821 O O . ASP A 1 112 ? -2.858 13.791 7.626 1.00 94.50 112 ASP A O 1
ATOM 825 N N . PHE A 1 113 ? -3.723 12.261 9.029 1.00 94.50 113 PHE A N 1
ATOM 826 C CA . PHE A 1 113 ? -2.822 11.197 8.616 1.00 94.50 113 PHE A CA 1
ATOM 827 C C . PHE A 1 113 ? -3.010 10.856 7.130 1.00 94.50 113 PHE A C 1
ATOM 829 O O . PHE A 1 113 ? -2.038 10.880 6.375 1.00 94.50 113 PHE A O 1
ATOM 836 N N . ILE A 1 114 ? -4.245 10.609 6.689 1.00 95.50 114 ILE A N 1
ATOM 837 C CA . ILE A 1 114 ? -4.583 10.245 5.307 1.00 95.50 114 ILE A CA 1
ATOM 838 C C . ILE A 1 114 ? -4.125 11.338 4.337 1.00 95.50 114 ILE A C 1
ATOM 840 O O . ILE A 1 114 ? -3.381 11.055 3.392 1.00 95.50 114 ILE A O 1
ATOM 844 N N . LYS A 1 115 ? -4.501 12.598 4.599 1.00 96.38 115 LYS A N 1
ATOM 845 C CA . LYS A 1 115 ? -4.106 13.747 3.766 1.00 96.38 115 LYS A CA 1
ATOM 846 C C . LYS A 1 115 ? -2.587 13.832 3.621 1.00 96.38 115 LYS A C 1
ATOM 848 O O . LYS A 1 115 ? -2.057 13.822 2.508 1.00 96.38 115 LYS A O 1
ATOM 853 N N . SER A 1 116 ? -1.872 13.824 4.745 1.00 96.00 116 SER A N 1
ATOM 854 C CA . SER A 1 116 ? -0.415 13.970 4.745 1.00 96.00 116 SER A CA 1
ATOM 855 C C . SER A 1 116 ? 0.320 12.778 4.112 1.00 96.00 116 SER A C 1
ATOM 857 O O . SER A 1 116 ? 1.375 12.963 3.498 1.00 96.00 116 SER A O 1
ATOM 859 N N . VAL A 1 117 ? -0.223 11.557 4.188 1.00 96.19 117 VAL A N 1
ATOM 860 C CA . VAL A 1 117 ? 0.296 10.392 3.452 1.00 96.19 117 VAL A CA 1
ATOM 861 C C . VAL A 1 117 ? 0.189 10.610 1.947 1.00 96.19 117 VAL A C 1
ATOM 863 O O . VAL A 1 117 ? 1.199 10.491 1.243 1.00 96.19 117 VAL A O 1
ATOM 866 N N . PHE A 1 118 ? -0.997 10.948 1.437 1.00 94.38 118 PHE A N 1
ATOM 867 C CA . PHE A 1 118 ? -1.201 11.106 -0.002 1.00 94.38 118 PHE A CA 1
ATOM 868 C C . PHE A 1 118 ? -0.368 12.250 -0.586 1.00 94.38 118 PHE A C 1
ATOM 870 O O . PHE A 1 118 ? 0.245 12.079 -1.645 1.00 94.38 118 PHE A O 1
ATOM 877 N N . GLU A 1 119 ? -0.248 13.371 0.124 1.00 95.88 119 GLU A N 1
ATOM 878 C CA . GLU A 1 119 ? 0.621 14.483 -0.270 1.00 95.88 119 GLU A CA 1
ATOM 879 C C . GLU A 1 119 ? 2.089 14.058 -0.374 1.00 95.88 119 GLU A C 1
ATOM 881 O O . GLU A 1 119 ? 2.735 14.248 -1.413 1.00 95.88 119 GLU A O 1
ATOM 886 N N . GLN A 1 120 ? 2.622 13.408 0.664 1.00 95.88 120 GLN A N 1
ATOM 887 C CA . GLN A 1 120 ? 4.014 12.960 0.671 1.00 95.88 120 GLN A CA 1
ATOM 888 C C . GLN A 1 120 ? 4.285 11.880 -0.384 1.00 95.88 120 GLN A C 1
ATOM 890 O O . GLN A 1 120 ? 5.366 11.842 -0.983 1.00 95.88 120 GLN A O 1
ATOM 895 N N . ARG A 1 121 ? 3.316 11.000 -0.650 1.00 94.19 121 ARG A N 1
ATOM 896 C CA . ARG A 1 121 ? 3.414 9.985 -1.708 1.00 94.19 121 ARG A CA 1
ATOM 897 C C . ARG A 1 121 ? 3.377 10.619 -3.092 1.00 94.19 121 ARG A C 1
ATOM 899 O O . ARG A 1 121 ? 4.207 10.263 -3.930 1.00 94.19 121 ARG A O 1
ATOM 906 N N . LYS A 1 122 ? 2.511 11.611 -3.319 1.00 93.69 122 LYS A N 1
ATOM 907 C CA . LYS A 1 122 ? 2.488 12.409 -4.554 1.00 93.69 122 LYS A CA 1
ATOM 908 C C . LYS A 1 122 ? 3.826 13.115 -4.775 1.00 93.69 122 LYS A C 1
ATOM 910 O O . LYS A 1 122 ? 4.383 13.025 -5.867 1.00 93.69 122 LYS A O 1
ATOM 915 N N . ALA A 1 123 ? 4.394 13.735 -3.739 1.00 94.06 123 ALA A N 1
ATOM 916 C CA . ALA A 1 123 ? 5.716 14.356 -3.809 1.00 94.06 123 ALA A CA 1
ATOM 917 C C . ALA A 1 123 ? 6.819 13.334 -4.138 1.00 94.06 123 ALA A C 1
ATOM 919 O O . ALA A 1 123 ? 7.658 13.579 -5.005 1.00 94.06 123 ALA A O 1
ATOM 920 N N . ARG A 1 124 ? 6.788 12.149 -3.515 1.00 92.81 124 ARG A N 1
ATOM 921 C CA . ARG A 1 124 ? 7.755 11.077 -3.787 1.00 92.81 124 ARG A CA 1
ATOM 922 C C . ARG A 1 124 ? 7.652 10.536 -5.213 1.00 92.81 124 ARG A C 1
ATOM 924 O O . ARG A 1 124 ? 8.682 10.273 -5.828 1.00 92.81 124 ARG A O 1
ATOM 931 N N . ARG A 1 125 ? 6.441 10.412 -5.767 1.00 92.44 125 ARG A N 1
ATOM 932 C CA . ARG A 1 125 ? 6.222 9.971 -7.158 1.00 92.44 125 ARG A CA 1
ATOM 933 C C . ARG A 1 125 ? 6.879 10.908 -8.177 1.00 92.44 125 ARG A C 1
ATOM 935 O O . ARG A 1 125 ? 7.390 10.421 -9.180 1.00 92.44 125 ARG A O 1
ATOM 942 N N . LYS A 1 126 ? 6.989 12.213 -7.891 1.00 94.19 126 LYS A N 1
ATOM 943 C CA . LYS A 1 126 ? 7.730 13.160 -8.752 1.00 94.19 126 LYS A CA 1
ATOM 944 C C . LYS A 1 126 ? 9.210 12.792 -8.916 1.00 94.19 126 LYS A C 1
ATOM 946 O O . LYS A 1 126 ? 9.819 13.135 -9.922 1.00 94.19 126 LYS A O 1
ATOM 951 N N . GLN A 1 127 ? 9.792 12.058 -7.965 1.00 93.00 127 GLN A N 1
ATOM 952 C CA . GLN A 1 127 ? 11.188 11.613 -8.022 1.00 93.00 127 GLN A CA 1
ATOM 953 C C . GLN A 1 127 ? 11.382 10.325 -8.844 1.00 93.00 127 GLN A C 1
ATOM 955 O O . GLN A 1 127 ? 12.517 9.873 -9.014 1.00 93.00 127 GLN A O 1
ATOM 960 N N . ALA A 1 128 ? 10.310 9.727 -9.377 1.00 91.81 128 ALA A N 1
ATOM 961 C CA . ALA A 1 128 ? 10.381 8.477 -10.132 1.00 91.81 128 ALA A CA 1
ATOM 962 C C . ALA A 1 128 ? 11.343 8.521 -11.339 1.00 91.81 128 ALA A C 1
ATOM 964 O O . ALA A 1 128 ? 12.098 7.561 -11.500 1.00 91.81 128 ALA A O 1
ATOM 965 N N . PRO A 1 129 ? 11.420 9.599 -12.151 1.00 94.62 129 PRO A N 1
ATOM 966 C CA . PRO A 1 129 ? 12.379 9.661 -13.256 1.00 94.62 129 PRO A CA 1
ATOM 967 C C . PRO A 1 129 ? 13.838 9.586 -12.788 1.00 94.62 129 PRO A C 1
ATOM 969 O O . PRO A 1 129 ? 14.642 8.873 -13.385 1.00 94.62 129 PRO A O 1
ATOM 972 N N . LYS A 1 130 ? 14.175 10.262 -11.680 1.00 95.00 130 LYS A N 1
ATOM 973 C CA . LYS A 1 130 ? 15.513 10.190 -11.071 1.00 95.00 130 LYS A CA 1
ATOM 974 C C . LYS A 1 130 ? 15.829 8.758 -10.636 1.00 95.00 130 LYS A C 1
ATOM 976 O O . LYS A 1 130 ? 16.891 8.244 -10.969 1.00 95.00 130 LYS A O 1
ATOM 981 N N . ALA A 1 131 ? 14.883 8.105 -9.959 1.00 93.00 131 ALA A N 1
ATOM 982 C CA . ALA A 1 131 ? 15.041 6.724 -9.514 1.00 93.00 131 ALA A CA 1
ATOM 983 C C . ALA A 1 131 ? 15.224 5.744 -10.687 1.00 93.00 131 ALA A C 1
ATOM 985 O O . ALA A 1 131 ? 16.041 4.832 -10.588 1.00 93.00 131 ALA A O 1
ATOM 986 N N . ARG A 1 132 ? 14.518 5.947 -11.811 1.00 94.12 132 ARG A N 1
ATOM 987 C CA . ARG A 1 132 ? 14.682 5.135 -13.031 1.00 94.12 132 ARG A CA 1
ATOM 988 C C . ARG A 1 132 ? 16.094 5.253 -13.607 1.00 94.12 132 ARG A C 1
ATOM 990 O O . ARG A 1 132 ? 16.738 4.230 -13.808 1.00 94.12 132 ARG A O 1
ATOM 997 N N . ARG A 1 133 ? 16.603 6.480 -13.777 1.00 95.69 133 ARG A N 1
ATOM 998 C CA . ARG A 1 133 ? 17.978 6.729 -14.262 1.00 95.69 133 ARG A CA 1
ATOM 999 C C . ARG A 1 133 ? 19.030 6.092 -13.351 1.00 95.69 133 ARG A C 1
ATOM 1001 O O . ARG A 1 133 ? 19.994 5.487 -13.807 1.00 95.69 133 ARG A O 1
ATOM 1008 N N . GLU A 1 134 ? 18.840 6.208 -12.041 1.00 95.44 134 GLU A N 1
ATOM 1009 C CA . GLU A 1 134 ? 19.742 5.615 -11.054 1.00 95.44 134 GLU A CA 1
ATOM 1010 C C . GLU A 1 134 ? 19.701 4.077 -11.082 1.00 95.44 134 GLU A C 1
ATOM 1012 O O . GLU A 1 134 ? 20.740 3.426 -10.962 1.00 95.44 134 GLU A O 1
ATOM 1017 N N . ALA A 1 135 ? 18.516 3.486 -11.268 1.00 94.44 135 ALA A N 1
ATOM 1018 C CA . ALA A 1 135 ? 18.350 2.044 -11.413 1.00 94.44 135 ALA A CA 1
ATOM 1019 C C . ALA A 1 135 ? 19.027 1.517 -12.684 1.00 94.44 135 ALA A C 1
ATOM 1021 O O . ALA A 1 135 ? 19.744 0.522 -12.613 1.00 94.44 135 ALA A O 1
ATOM 1022 N N . GLU A 1 136 ? 18.862 2.205 -13.813 1.00 96.19 136 GLU A N 1
ATOM 1023 C CA . GLU A 1 136 ? 19.535 1.879 -15.071 1.00 96.19 136 GLU A CA 1
ATOM 1024 C C . GLU A 1 136 ? 21.057 1.907 -14.909 1.00 96.19 136 GLU A C 1
ATOM 1026 O O . GLU A 1 136 ? 21.722 0.903 -15.167 1.00 96.19 136 GLU A O 1
ATOM 1031 N N . ARG A 1 137 ? 21.606 2.990 -14.340 1.00 95.62 137 ARG A N 1
ATOM 1032 C CA . ARG A 1 137 ? 23.042 3.097 -14.041 1.00 95.62 137 ARG A CA 1
ATOM 1033 C C . ARG A 1 137 ? 23.541 1.933 -13.181 1.00 95.62 137 ARG A C 1
ATOM 1035 O O . ARG A 1 137 ? 24.593 1.360 -13.462 1.00 95.62 137 ARG A O 1
ATOM 1042 N N . ARG A 1 138 ? 22.794 1.558 -12.136 1.00 95.31 138 ARG A N 1
ATOM 1043 C CA . ARG A 1 138 ? 23.137 0.412 -11.277 1.00 95.31 138 ARG A CA 1
ATOM 1044 C C . ARG A 1 138 ? 23.055 -0.919 -12.016 1.00 95.31 138 ARG A C 1
ATOM 1046 O O . ARG A 1 138 ? 23.889 -1.786 -11.778 1.00 95.31 138 ARG A O 1
ATOM 1053 N N . ASN A 1 139 ? 22.058 -1.103 -12.873 1.00 96.06 139 ASN A N 1
ATOM 1054 C CA . ASN A 1 139 ? 21.881 -2.339 -13.626 1.00 96.06 139 ASN A CA 1
ATOM 1055 C C . ASN A 1 139 ? 22.989 -2.517 -14.667 1.00 96.06 139 ASN A C 1
ATOM 1057 O O . ASN A 1 139 ? 23.540 -3.611 -14.752 1.00 96.06 139 ASN A O 1
ATOM 1061 N N . ILE A 1 140 ? 23.393 -1.443 -15.353 1.00 94.31 140 ILE A N 1
ATOM 1062 C CA . ILE A 1 140 ? 24.559 -1.439 -16.249 1.00 94.31 140 ILE A CA 1
ATOM 1063 C C . ILE A 1 140 ? 25.826 -1.800 -15.467 1.00 94.31 140 ILE A C 1
ATOM 1065 O O . ILE A 1 140 ? 26.544 -2.720 -15.849 1.00 94.31 140 ILE A O 1
ATOM 1069 N N . ALA A 1 141 ? 26.074 -1.151 -14.324 1.00 92.56 141 ALA A N 1
ATOM 1070 C CA . ALA A 1 141 ? 27.239 -1.458 -13.492 1.00 92.56 141 ALA A CA 1
ATOM 1071 C C . ALA A 1 141 ? 27.256 -2.926 -13.020 1.00 92.56 141 ALA A C 1
ATOM 1073 O O . ALA A 1 141 ? 28.299 -3.575 -13.062 1.00 92.56 141 ALA A O 1
ATOM 1074 N N . ARG A 1 142 ? 26.100 -3.477 -12.620 1.00 90.94 142 ARG A N 1
ATOM 1075 C CA . ARG A 1 142 ? 25.963 -4.899 -12.256 1.00 90.94 142 ARG A CA 1
ATOM 1076 C C . ARG A 1 142 ? 26.211 -5.828 -13.442 1.00 90.94 142 ARG A C 1
ATOM 1078 O O . ARG A 1 142 ? 26.838 -6.864 -13.255 1.00 90.94 142 ARG A O 1
ATOM 1085 N N . ALA A 1 143 ? 25.721 -5.485 -14.632 1.00 90.00 143 ALA A N 1
ATOM 1086 C CA . ALA A 1 143 ? 25.943 -6.272 -15.841 1.00 90.00 143 ALA A CA 1
ATOM 1087 C C . ALA A 1 143 ? 27.434 -6.309 -16.209 1.00 90.00 143 ALA A C 1
ATOM 1089 O O . ALA A 1 143 ? 27.983 -7.391 -16.396 1.00 90.00 143 ALA A O 1
ATOM 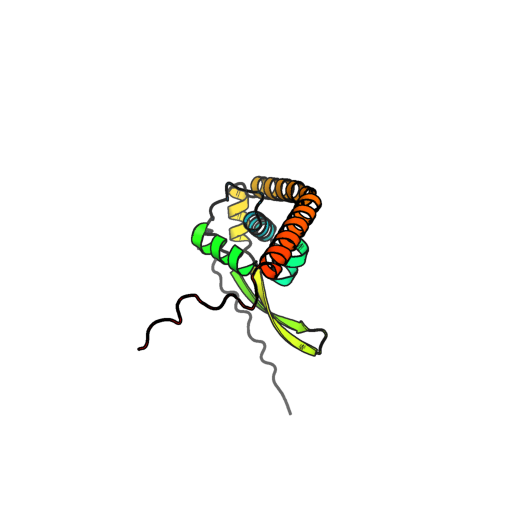1090 N N . LEU A 1 144 ? 28.110 -5.156 -16.189 1.00 86.94 144 LEU A N 1
ATOM 1091 C CA . LEU A 1 144 ? 29.554 -5.062 -16.427 1.00 86.94 144 LEU A CA 1
ATOM 1092 C C . LEU A 1 144 ? 30.364 -5.827 -15.372 1.00 86.94 144 LEU A C 1
ATOM 1094 O O . LEU A 1 144 ? 31.311 -6.528 -15.710 1.00 86.94 144 LEU A O 1
ATOM 1098 N N . ALA A 1 145 ? 29.987 -5.738 -14.093 1.00 85.69 145 ALA A N 1
ATOM 1099 C CA . ALA A 1 145 ? 30.644 -6.497 -13.028 1.00 85.69 145 ALA A CA 1
ATOM 1100 C C . ALA A 1 145 ? 30.479 -8.016 -13.208 1.00 85.69 145 ALA A C 1
ATOM 1102 O O . ALA A 1 145 ? 31.426 -8.761 -12.973 1.00 85.69 145 ALA A O 1
ATOM 1103 N N . ARG A 1 146 ? 29.304 -8.479 -13.660 1.00 80.94 146 ARG A N 1
ATOM 1104 C CA . ARG A 1 146 ? 29.077 -9.892 -14.003 1.00 80.94 146 ARG A CA 1
ATOM 1105 C C . ARG A 1 146 ? 29.924 -10.329 -15.194 1.00 80.94 146 ARG A C 1
ATOM 1107 O O . ARG A 1 146 ? 30.508 -11.396 -15.125 1.00 80.94 146 ARG A O 1
ATOM 1114 N N . GLN A 1 147 ? 30.031 -9.502 -16.234 1.00 72.50 147 GLN A N 1
ATOM 1115 C CA . GLN A 1 147 ? 30.877 -9.789 -17.399 1.00 72.50 147 GLN A CA 1
ATOM 1116 C C . GLN A 1 147 ? 32.369 -9.849 -17.044 1.00 72.50 147 GLN A C 1
ATOM 1118 O O . GLN A 1 147 ? 33.096 -10.666 -17.593 1.00 72.50 147 GLN A O 1
ATOM 1123 N N . ARG A 1 148 ? 32.828 -9.012 -16.105 1.00 67.19 148 ARG A N 1
ATOM 1124 C CA . ARG A 1 148 ? 34.211 -9.038 -15.595 1.00 67.19 148 ARG A CA 1
ATOM 1125 C C . ARG A 1 148 ? 34.516 -10.255 -14.720 1.00 67.19 148 ARG A C 1
ATOM 1127 O O . ARG A 1 148 ? 35.686 -10.552 -14.497 1.00 67.19 148 ARG A O 1
ATOM 1134 N N . ARG A 1 149 ? 33.493 -10.936 -14.198 1.00 61.38 149 ARG A N 1
ATOM 1135 C CA . ARG A 1 149 ? 33.650 -12.168 -13.424 1.00 61.38 149 ARG A CA 1
ATOM 1136 C C . ARG A 1 149 ? 33.912 -13.296 -14.425 1.00 61.38 149 ARG A C 1
ATOM 1138 O O . ARG A 1 149 ? 32.997 -13.780 -15.082 1.00 61.38 149 ARG A O 1
ATOM 1145 N N . ASN A 1 150 ? 35.191 -13.605 -14.608 1.00 59.59 150 ASN A N 1
ATOM 1146 C CA . ASN A 1 150 ? 35.683 -14.477 -15.667 1.00 59.59 150 ASN A CA 1
ATOM 1147 C C . ASN A 1 150 ? 35.080 -15.895 -15.524 1.00 59.59 150 ASN A C 1
ATOM 1149 O O . ASN A 1 150 ? 35.136 -16.439 -14.420 1.00 59.59 150 ASN A O 1
ATOM 1153 N N . PRO A 1 151 ? 34.568 -16.537 -16.593 1.00 58.72 151 PRO A N 1
ATOM 1154 C CA . PRO A 1 151 ? 34.051 -17.914 -16.537 1.00 58.72 151 PRO A CA 1
ATOM 1155 C C . PRO A 1 151 ? 35.091 -18.963 -16.107 1.00 58.72 151 PRO A C 1
ATOM 1157 O O . PRO A 1 151 ? 34.730 -20.072 -15.736 1.00 58.72 151 PRO A O 1
ATOM 1160 N N . TRP A 1 152 ? 36.377 -18.601 -16.163 1.00 55.34 152 TRP A N 1
ATOM 1161 C CA . TRP A 1 152 ? 37.531 -19.467 -15.906 1.00 55.34 152 TRP A CA 1
ATOM 1162 C C . TRP A 1 152 ? 38.210 -19.220 -14.551 1.00 55.34 152 TRP A C 1
ATOM 1164 O O . TRP A 1 152 ? 39.215 -19.854 -14.245 1.00 55.34 152 TRP A O 1
ATOM 1174 N N . GLN A 1 153 ? 37.685 -18.312 -13.721 1.00 58.66 153 GLN A N 1
ATOM 1175 C CA . GLN A 1 153 ? 38.068 -18.255 -12.308 1.00 58.66 153 GLN A CA 1
ATOM 1176 C C . GLN A 1 153 ? 37.290 -19.342 -11.556 1.00 58.66 153 GLN A C 1
ATOM 1178 O O . GLN A 1 153 ? 36.263 -19.072 -10.937 1.00 58.66 153 GLN A O 1
ATOM 1183 N N . GLY A 1 154 ? 37.763 -20.586 -11.683 1.00 53.72 154 GLY A N 1
ATOM 1184 C CA . GLY A 1 154 ? 37.343 -21.695 -10.831 1.00 53.72 154 GLY A CA 1
ATOM 1185 C C . GLY A 1 154 ? 37.667 -21.407 -9.364 1.00 53.72 154 GLY A C 1
ATOM 1186 O O . GLY A 1 154 ? 38.595 -20.651 -9.065 1.00 53.72 154 GLY A O 1
ATOM 1187 N N . ASP A 1 155 ? 36.876 -21.984 -8.457 1.00 58.72 155 ASP A N 1
ATOM 1188 C CA . ASP A 1 155 ? 37.115 -21.918 -7.016 1.00 58.72 155 ASP A CA 1
ATOM 1189 C C . ASP A 1 155 ? 38.563 -22.315 -6.711 1.00 58.72 155 ASP A C 1
ATOM 1191 O O . ASP A 1 155 ? 38.988 -23.446 -6.946 1.00 58.72 155 ASP A O 1
ATOM 1195 N N . PHE A 1 156 ? 39.316 -21.385 -6.127 1.00 54.94 156 PHE A N 1
ATOM 1196 C CA . PHE A 1 156 ? 40.710 -21.548 -5.698 1.00 54.94 156 PHE A CA 1
ATOM 1197 C C . PHE A 1 156 ? 40.872 -22.563 -4.535 1.00 54.94 156 PHE A C 1
ATOM 1199 O O . PHE A 1 156 ? 41.908 -22.608 -3.881 1.00 54.94 156 PHE A O 1
ATOM 1206 N N . PHE A 1 157 ? 39.843 -23.377 -4.265 1.00 58.75 157 PHE A N 1
ATOM 1207 C CA . PHE A 1 157 ? 39.763 -24.391 -3.208 1.00 58.75 157 PHE A CA 1
ATOM 1208 C C . PHE A 1 157 ? 39.631 -25.832 -3.739 1.00 58.75 157 PHE A C 1
ATOM 1210 O O . PHE A 1 157 ? 39.285 -26.737 -2.985 1.00 58.75 157 PHE A O 1
ATOM 1217 N N . GLN A 1 158 ? 39.951 -26.091 -5.010 1.00 52.78 158 GLN A N 1
ATOM 1218 C CA . GLN A 1 158 ? 40.205 -27.451 -5.509 1.00 52.78 158 GLN A CA 1
ATOM 1219 C C . GLN A 1 158 ? 41.715 -27.721 -5.553 1.00 52.78 158 GLN A C 1
ATOM 1221 O O . GLN A 1 158 ? 42.343 -27.757 -6.604 1.00 52.78 158 GLN A O 1
ATOM 1226 N N . GLY A 1 159 ? 42.315 -27.868 -4.374 1.00 50.88 159 GLY A N 1
ATOM 1227 C CA . GLY A 1 159 ? 43.737 -28.167 -4.211 1.00 50.88 159 GLY A CA 1
ATOM 1228 C C . GLY A 1 159 ? 43.985 -28.821 -2.860 1.00 50.88 159 GLY A C 1
ATOM 1229 O O . GLY A 1 159 ? 44.559 -28.207 -1.970 1.00 50.88 159 GLY A O 1
ATOM 1230 N N . GLY A 1 160 ? 43.478 -30.039 -2.681 1.00 50.88 160 GLY A N 1
ATOM 1231 C CA . GLY A 1 160 ? 43.600 -30.770 -1.423 1.00 50.88 160 GLY A CA 1
ATOM 1232 C C . GLY A 1 160 ? 43.235 -32.240 -1.565 1.00 50.88 160 GLY A C 1
ATOM 1233 O O . GLY A 1 160 ? 42.288 -32.692 -0.935 1.00 50.88 160 GLY A O 1
ATOM 1234 N N . ALA A 1 161 ? 43.952 -32.963 -2.425 1.00 46.72 161 ALA A N 1
ATOM 1235 C CA . ALA A 1 161 ? 44.045 -34.420 -2.370 1.00 46.72 161 ALA A CA 1
ATOM 1236 C C . ALA A 1 161 ? 45.268 -34.884 -3.175 1.00 46.72 161 ALA A C 1
ATOM 1238 O O . ALA A 1 161 ? 45.174 -35.099 -4.383 1.00 46.72 161 ALA A O 1
ATOM 1239 N N . ALA A 1 162 ? 46.405 -34.996 -2.493 1.00 42.47 162 ALA A N 1
ATOM 1240 C CA . ALA A 1 162 ? 47.457 -35.977 -2.751 1.00 42.47 162 ALA A CA 1
ATOM 1241 C C . ALA A 1 162 ? 48.293 -36.104 -1.474 1.00 42.47 162 ALA A C 1
ATOM 1243 O O . ALA A 1 162 ? 48.743 -35.045 -0.979 1.00 42.47 162 ALA A O 1
#

pLDDT: mean 82.16, std 19.73, range [30.86, 96.38]

Foldseek 3Di:
DDDDDDPDDPPPDDDPDDDQWAWAQDPDLQDLLLQLVLCLLVFDKDWLVNCCVPSVDNCSVVSVVCCCPVGVQPKDKDWDWDQDPVRDIDIIIIIHDDPSNSVVVVVVPSVVSSVVSVVSNVVVVVCVVVVVVVVVVVVVVVVVVVVVPDPPPDDPPPPDDD

Sequence (162 aa):
MSSAHHPEKIEAAGAPGDTAIIGSFMARRNTVRAETLARLLNGERLTGLGAVAESSTTRLAAAVHVLRTKYGWPIEGQDLDVGCKDGRVSEVAVYFMTCESILAAFNAGASDFIKSVFEQRKARRKQAPKARREAERRNIARALARQRRNPWQGDFFQGGAA

Secondary structure (DSSP, 8-state):
---------------TTS---PPPPPS--SSHHHHHHHHHHTTPPEEHHHHHHHHS-S-HHHHHHHHHHHH----EEEEEEEE-TTS-EEEEEEEE--HHHHHHHHHTTHHHHHHHHHHHHHHHHTTHHHHHHHHHHHHHHHHHHHHHS-TT---TT-----

Radius of gyration: 23.93 Å; chains: 1; bounding box: 82×50×42 Å